Protein AF-A0A1G1ACL1-F1 (afdb_monomer)

Sequence (87 aa):
MHIEKGPFICPECGGTTPGIVELVETDPSVRSVWTDILERIVCAQCGFVVPAQLGERWNGISVDEARREWREVYRDGRRRRKTLLQI

Secondary structure (DSSP, 8-state):
---PPPPP--TTT----EEEEEE----TTS--TTTT--EEEEETTT-BEEEHHHHTTGGG--HHHHHHHIIIIIGGG--B-------

Foldseek 3Di:
DDKDFAQFADLPPRARDWDDKDADDADPVDDALCRPQGIWTQRPPQQWIARSCLRRVIPPHDSVRSNVCCVPGPVVVTDRPPPPPDD
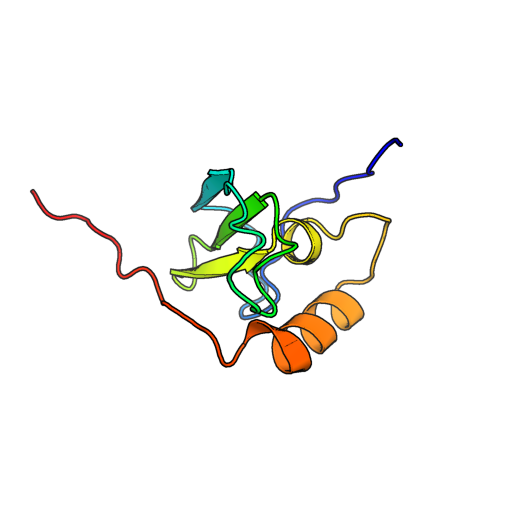
Structure (mmCIF, N/CA/C/O backbone):
data_AF-A0A1G1ACL1-F1
#
_entry.id   AF-A0A1G1ACL1-F1
#
loop_
_atom_site.group_PDB
_atom_site.id
_atom_site.type_symbol
_atom_site.label_atom_id
_atom_site.label_alt_id
_atom_site.label_comp_id
_atom_site.label_asym_id
_atom_site.label_entity_id
_atom_site.label_seq_id
_atom_site.pdbx_PDB_ins_code
_atom_site.Cartn_x
_atom_site.Cartn_y
_atom_site.Cartn_z
_atom_site.occupancy
_atom_site.B_iso_or_equiv
_atom_site.auth_seq_id
_atom_site.auth_comp_id
_atom_site.auth_asym_id
_atom_site.auth_atom_id
_atom_site.pdbx_PDB_model_num
ATOM 1 N N . MET A 1 1 ? 19.191 -1.991 7.187 1.00 51.16 1 MET A N 1
ATOM 2 C CA . MET A 1 1 ? 18.091 -1.013 7.072 1.00 51.16 1 MET A CA 1
ATOM 3 C C . MET A 1 1 ? 16.881 -1.645 7.736 1.00 51.16 1 MET A C 1
ATOM 5 O O . MET A 1 1 ? 16.457 -2.690 7.267 1.00 51.16 1 MET A O 1
ATOM 9 N N . HIS A 1 2 ? 16.423 -1.124 8.875 1.00 64.50 2 HIS A N 1
ATOM 10 C CA . HIS A 1 2 ? 15.213 -1.628 9.531 1.00 64.50 2 HIS A CA 1
ATOM 11 C C . HIS A 1 2 ? 14.032 -0.838 8.972 1.00 64.50 2 HIS A C 1
ATOM 13 O O . HIS A 1 2 ? 14.015 0.381 9.103 1.00 64.50 2 HIS A O 1
ATOM 19 N N . ILE A 1 3 ? 13.104 -1.514 8.297 1.00 71.31 3 ILE A N 1
ATOM 20 C CA . ILE A 1 3 ? 11.862 -0.894 7.835 1.00 71.31 3 ILE A CA 1
ATOM 21 C C . ILE A 1 3 ? 10.815 -1.145 8.916 1.00 71.31 3 ILE A C 1
ATOM 23 O O . ILE A 1 3 ? 10.452 -2.294 9.170 1.00 71.31 3 ILE A O 1
ATOM 27 N N . GLU A 1 4 ? 10.342 -0.083 9.559 1.00 77.62 4 GLU A N 1
ATOM 28 C CA . GLU A 1 4 ? 9.218 -0.171 10.489 1.00 77.62 4 GLU A CA 1
ATOM 29 C C . GLU A 1 4 ? 7.916 -0.276 9.687 1.00 77.62 4 GLU A C 1
ATOM 31 O O . GLU A 1 4 ? 7.572 0.629 8.923 1.00 77.62 4 GLU A O 1
ATOM 36 N N . LYS A 1 5 ? 7.215 -1.408 9.830 1.00 84.94 5 LYS A N 1
ATOM 37 C CA . LYS A 1 5 ? 5.921 -1.665 9.188 1.00 84.94 5 LYS A CA 1
ATOM 38 C C . LYS A 1 5 ? 4.795 -1.347 10.173 1.00 84.94 5 LYS A C 1
ATOM 40 O O . LYS A 1 5 ? 4.736 -1.919 11.260 1.00 84.94 5 LYS A O 1
ATOM 45 N N . GLY A 1 6 ? 3.900 -0.441 9.798 1.00 89.50 6 GLY A N 1
ATOM 46 C CA . GLY A 1 6 ? 2.659 -0.167 10.515 1.00 89.50 6 GLY A CA 1
ATOM 47 C C . GLY A 1 6 ? 1.526 -1.122 10.112 1.00 89.50 6 GLY A C 1
ATOM 48 O O . GLY A 1 6 ? 1.657 -1.902 9.168 1.00 89.50 6 GLY A O 1
ATOM 49 N N . PRO A 1 7 ? 0.371 -1.064 10.802 1.00 92.19 7 PRO A N 1
ATOM 50 C CA . PRO A 1 7 ? -0.775 -1.881 10.428 1.00 92.19 7 PRO A CA 1
ATOM 51 C C . PRO A 1 7 ? -1.307 -1.468 9.053 1.00 92.19 7 PRO A C 1
ATOM 53 O O . PRO A 1 7 ? -1.286 -0.283 8.703 1.00 92.19 7 PRO A O 1
ATOM 56 N N . PHE A 1 8 ? -1.824 -2.436 8.297 1.00 94.69 8 PHE A N 1
ATOM 57 C CA . PHE A 1 8 ? -2.362 -2.193 6.963 1.00 94.69 8 PHE A CA 1
ATOM 58 C C . PHE A 1 8 ? -3.593 -1.273 6.998 1.00 94.69 8 PHE A C 1
ATOM 60 O O . PHE A 1 8 ? -4.565 -1.534 7.709 1.00 94.69 8 PHE A O 1
ATOM 67 N N . ILE A 1 9 ? -3.569 -0.217 6.186 1.00 96.81 9 ILE A N 1
ATOM 68 C CA . ILE A 1 9 ? -4.711 0.639 5.865 1.00 96.81 9 ILE A CA 1
ATOM 69 C C . ILE A 1 9 ? -4.700 0.901 4.362 1.00 96.81 9 ILE A C 1
ATOM 71 O O . ILE A 1 9 ? -3.791 1.526 3.821 1.00 96.81 9 ILE A O 1
ATOM 75 N N . CYS A 1 10 ? -5.747 0.460 3.671 1.00 95.81 10 CYS A N 1
ATOM 76 C CA . CYS A 1 10 ? -5.892 0.669 2.242 1.00 95.81 10 CYS A CA 1
ATOM 77 C C . CYS A 1 10 ? -6.014 2.174 1.922 1.00 95.81 10 CYS A C 1
ATOM 79 O O . CYS A 1 10 ? -6.966 2.816 2.378 1.00 95.81 10 CYS A O 1
ATOM 81 N N . PRO A 1 11 ? -5.135 2.742 1.078 1.00 95.19 11 PRO A N 1
ATOM 82 C CA . PRO A 1 11 ? -5.191 4.153 0.708 1.00 95.19 11 PRO A CA 1
ATOM 83 C C . PRO A 1 11 ? -6.343 4.490 -0.256 1.00 95.19 11 PRO A C 1
ATOM 85 O O . PRO A 1 11 ? -6.644 5.663 -0.448 1.00 95.19 11 PRO A O 1
ATOM 88 N N . GLU A 1 12 ? -7.023 3.495 -0.845 1.00 95.00 12 GLU A N 1
ATOM 89 C CA . GLU A 1 12 ? -8.232 3.740 -1.648 1.00 95.00 12 GLU A CA 1
ATOM 90 C C . GLU A 1 12 ? -9.491 3.833 -0.779 1.00 95.00 12 GLU A C 1
ATOM 92 O O . GLU A 1 12 ? -10.236 4.800 -0.890 1.00 95.00 12 GLU A O 1
ATOM 97 N N . CYS A 1 13 ? -9.763 2.816 0.048 1.00 94.38 13 CYS A N 1
ATOM 98 C CA . CYS A 1 13 ? -11.050 2.689 0.745 1.00 94.38 13 CYS A CA 1
ATOM 99 C C . CYS A 1 13 ? -10.967 2.830 2.271 1.00 94.38 13 CYS A C 1
ATOM 101 O O . CYS A 1 13 ? -11.995 2.771 2.936 1.00 94.38 13 CYS A O 1
ATOM 103 N N . GLY A 1 14 ? -9.766 2.979 2.840 1.00 95.31 14 GLY A N 1
ATOM 104 C CA . GLY A 1 14 ? -9.551 3.002 4.292 1.00 95.31 14 GLY A CA 1
ATOM 105 C C . GLY A 1 14 ? -9.667 1.637 4.975 1.00 95.31 14 GLY A C 1
ATOM 106 O O . GLY A 1 14 ? -9.618 1.563 6.197 1.00 95.31 14 GLY A O 1
ATOM 107 N N . GLY A 1 15 ? -9.823 0.566 4.200 1.00 95.06 15 GLY A N 1
ATOM 108 C CA . GLY A 1 15 ? -9.972 -0.783 4.715 1.00 95.06 15 GLY A CA 1
ATOM 109 C C . GLY A 1 15 ? -8.744 -1.310 5.456 1.00 95.06 15 GLY A C 1
ATOM 110 O O . GLY A 1 15 ? -7.623 -1.087 5.010 1.00 95.06 15 GLY A O 1
ATOM 111 N N . THR A 1 16 ? -8.943 -2.028 6.558 1.00 95.94 16 THR A N 1
ATOM 112 C CA . THR A 1 16 ? -7.862 -2.519 7.435 1.00 95.94 16 THR A CA 1
ATOM 113 C C . THR A 1 16 ? -7.564 -4.004 7.262 1.00 95.94 16 THR A C 1
ATOM 115 O O . THR A 1 16 ? -6.626 -4.519 7.864 1.00 95.94 16 THR A O 1
ATOM 118 N N . THR A 1 17 ? -8.338 -4.708 6.433 1.00 92.88 17 THR A N 1
ATOM 119 C CA . THR A 1 17 ? -8.135 -6.134 6.165 1.00 92.88 17 THR A CA 1
ATOM 120 C C . THR A 1 17 ? -7.230 -6.322 4.942 1.00 92.88 17 THR A C 1
ATOM 122 O O . THR A 1 17 ? -7.676 -6.071 3.810 1.00 92.88 17 THR A O 1
ATOM 125 N N . PRO A 1 18 ? -5.969 -6.759 5.126 1.00 91.44 18 PRO A N 1
ATOM 126 C CA . PRO A 1 18 ? -5.143 -7.185 4.008 1.00 91.44 18 PRO A CA 1
ATOM 127 C C . PRO A 1 18 ? -5.688 -8.503 3.444 1.00 91.44 18 PRO A C 1
ATOM 129 O O . PRO A 1 18 ? -6.204 -9.347 4.174 1.00 91.44 18 PRO A O 1
ATOM 132 N N . GLY A 1 19 ? -5.613 -8.659 2.128 1.00 90.75 19 GLY A N 1
ATOM 133 C CA . GLY A 1 19 ? -5.862 -9.916 1.432 1.00 90.75 19 GLY A CA 1
ATOM 134 C C . GLY A 1 19 ? -4.543 -10.613 1.112 1.00 90.75 19 GLY A C 1
ATOM 135 O O . GLY A 1 19 ? -3.705 -10.816 1.984 1.00 90.75 19 GLY A O 1
ATOM 136 N N . ILE A 1 20 ? -4.354 -10.972 -0.157 1.00 89.62 20 ILE A N 1
ATOM 137 C CA . ILE A 1 20 ? -3.147 -11.658 -0.633 1.00 89.62 20 ILE A CA 1
ATOM 138 C C . ILE A 1 20 ? -1.963 -10.684 -0.626 1.00 89.62 20 ILE A C 1
AT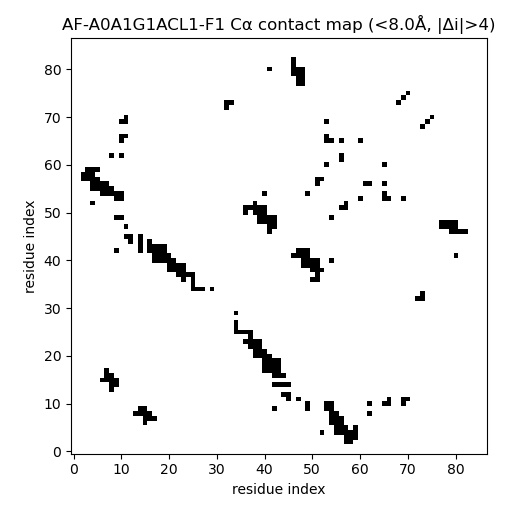OM 140 O O . ILE A 1 20 ? -2.076 -9.582 -1.170 1.00 89.62 20 ILE A O 1
ATOM 144 N N . VAL A 1 21 ? -0.837 -11.115 -0.054 1.00 90.62 21 VAL A N 1
ATOM 145 C CA . VAL A 1 21 ? 0.459 -10.430 -0.140 1.00 90.62 21 VAL A CA 1
ATOM 146 C C . VAL A 1 21 ? 1.311 -11.135 -1.192 1.00 90.62 21 VAL A C 1
ATOM 148 O O . VAL A 1 21 ? 1.445 -12.356 -1.166 1.00 90.62 21 VAL A O 1
ATOM 151 N N . GLU A 1 22 ? 1.869 -10.374 -2.126 1.00 89.12 22 GLU A N 1
ATOM 152 C CA . GLU A 1 22 ? 2.720 -10.871 -3.206 1.00 89.12 22 GLU A CA 1
ATOM 153 C C . GLU A 1 22 ? 4.087 -10.193 -3.142 1.00 89.12 22 GLU A C 1
ATOM 155 O O . GLU A 1 22 ? 4.178 -8.962 -3.176 1.00 89.12 22 GLU A O 1
ATOM 160 N N . LEU A 1 23 ? 5.140 -11.008 -3.098 1.00 87.81 23 LEU A N 1
ATOM 161 C CA . LEU A 1 23 ? 6.503 -10.574 -3.387 1.00 87.81 23 LEU A CA 1
ATOM 162 C C . LEU A 1 23 ? 6.658 -10.459 -4.902 1.00 87.81 23 LEU A C 1
ATOM 164 O O . LEU A 1 23 ? 6.199 -11.328 -5.646 1.00 87.81 23 LEU A O 1
ATOM 168 N N . VAL A 1 24 ? 7.274 -9.377 -5.357 1.00 84.31 24 VAL A N 1
ATOM 169 C CA . VAL A 1 24 ? 7.384 -9.065 -6.779 1.00 84.31 24 VAL A CA 1
ATOM 170 C C . VAL A 1 24 ? 8.847 -9.033 -7.176 1.00 84.31 24 VAL A C 1
ATOM 172 O O . VAL A 1 24 ? 9.629 -8.255 -6.639 1.00 84.31 24 VAL A O 1
ATOM 175 N N . GLU A 1 25 ? 9.196 -9.852 -8.163 1.00 79.38 25 GLU A N 1
ATOM 176 C CA . GLU A 1 25 ? 10.460 -9.718 -8.874 1.00 79.38 25 GLU A CA 1
ATOM 177 C C . GLU A 1 25 ? 10.358 -8.541 -9.843 1.00 79.38 25 GLU A C 1
ATOM 179 O O . GLU A 1 25 ? 9.408 -8.424 -10.626 1.00 79.38 25 GLU A O 1
ATOM 184 N N . THR A 1 26 ? 11.314 -7.628 -9.750 1.00 73.12 26 THR A N 1
ATOM 185 C CA . THR A 1 26 ? 11.317 -6.396 -10.527 1.00 73.12 26 THR A CA 1
ATOM 186 C C . THR A 1 26 ? 12.166 -6.598 -11.776 1.00 73.12 26 THR A C 1
ATOM 188 O O . THR A 1 26 ? 13.325 -6.994 -11.697 1.00 73.12 26 THR A O 1
ATOM 191 N N . ASP A 1 27 ? 11.577 -6.361 -12.952 1.00 78.12 27 ASP A N 1
ATOM 192 C CA . ASP A 1 27 ? 12.318 -6.372 -14.213 1.00 78.12 27 ASP A CA 1
ATOM 193 C C . ASP A 1 27 ? 12.939 -4.982 -14.435 1.00 78.12 27 ASP A C 1
ATOM 195 O O . ASP A 1 27 ? 12.205 -4.026 -14.715 1.00 78.12 27 ASP A O 1
ATOM 199 N N . PRO A 1 28 ? 14.273 -4.838 -14.331 1.00 72.69 28 PRO A N 1
ATOM 200 C CA . PRO A 1 28 ? 14.937 -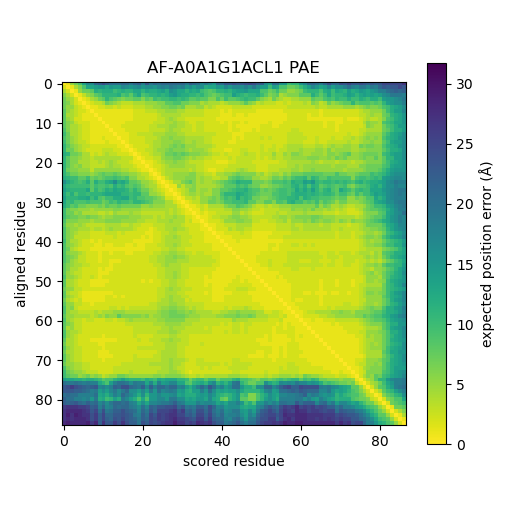3.544 -14.457 1.00 72.69 28 PRO A CA 1
ATOM 201 C C . PRO A 1 28 ? 14.862 -2.962 -15.878 1.00 72.69 28 PRO A C 1
ATOM 203 O O . PRO A 1 28 ? 15.144 -1.778 -16.069 1.00 72.69 28 PRO A O 1
ATOM 206 N N . SER A 1 29 ? 14.487 -3.759 -16.885 1.00 80.44 29 SER A N 1
ATOM 207 C CA . SER A 1 29 ? 14.303 -3.289 -18.262 1.00 80.44 29 SER A CA 1
ATOM 208 C C . SER A 1 29 ? 12.960 -2.578 -18.478 1.00 80.44 29 SER A C 1
ATOM 210 O O . SER A 1 29 ? 12.815 -1.795 -19.423 1.00 80.44 29 SER A O 1
ATOM 212 N N . VAL A 1 30 ? 11.990 -2.779 -17.580 1.00 79.62 30 VAL A N 1
ATOM 213 C CA . VAL A 1 30 ? 10.654 -2.182 -17.664 1.00 79.62 30 VAL A CA 1
ATOM 214 C C . VAL A 1 30 ? 10.582 -0.946 -16.774 1.00 79.62 30 VAL A C 1
ATOM 216 O O . VAL A 1 30 ? 10.636 -1.031 -15.550 1.00 79.62 30 VAL A O 1
ATOM 219 N N . ARG A 1 31 ? 10.379 0.229 -17.380 1.00 78.62 31 ARG A N 1
ATOM 220 C CA . ARG A 1 31 ? 10.112 1.465 -16.630 1.00 78.62 31 ARG A CA 1
ATOM 221 C C . ARG A 1 31 ? 8.631 1.560 -16.280 1.00 78.62 31 ARG A C 1
ATOM 223 O O . ARG A 1 31 ? 7.798 1.848 -17.136 1.00 78.62 31 ARG A O 1
ATOM 230 N N . SER A 1 32 ? 8.309 1.338 -15.012 1.00 83.00 32 SER A N 1
ATOM 231 C CA . SER A 1 32 ? 6.985 1.539 -14.435 1.00 83.00 32 SER A CA 1
ATOM 232 C C . SER A 1 32 ? 7.124 2.195 -13.068 1.00 83.00 32 SER A C 1
ATOM 234 O O . SER A 1 32 ? 8.075 1.922 -12.345 1.00 83.00 32 SER A O 1
ATOM 236 N N . VAL A 1 33 ? 6.123 2.977 -12.655 1.00 84.19 33 VAL A N 1
ATOM 237 C CA . VAL A 1 33 ? 6.007 3.427 -11.254 1.00 84.19 33 VAL A CA 1
ATOM 238 C C . VAL A 1 33 ? 5.926 2.245 -10.275 1.00 84.19 33 VAL A C 1
ATOM 240 O O . VAL A 1 33 ? 6.135 2.407 -9.084 1.00 84.19 33 VAL A O 1
ATOM 243 N N . TRP A 1 34 ? 5.652 1.036 -10.780 1.00 84.69 34 TRP A N 1
ATOM 244 C CA . TRP A 1 34 ? 5.606 -0.204 -10.010 1.00 84.69 34 TRP A CA 1
ATOM 245 C C . TRP A 1 34 ? 6.920 -1.001 -9.995 1.00 84.69 34 TRP A C 1
ATOM 247 O O . TRP A 1 34 ? 6.940 -2.070 -9.381 1.00 84.69 34 TRP A O 1
ATOM 257 N N . THR A 1 35 ? 7.971 -0.539 -10.683 1.00 83.19 35 THR A N 1
ATOM 258 C CA . THR A 1 35 ? 9.245 -1.268 -10.830 1.00 83.19 35 THR A CA 1
ATOM 259 C C . THR A 1 35 ? 10.057 -1.296 -9.538 1.00 83.19 35 THR A C 1
ATOM 261 O O . THR A 1 35 ? 10.795 -2.243 -9.334 1.00 83.19 35 THR A O 1
ATOM 264 N N . ASP A 1 36 ? 9.871 -0.343 -8.626 1.00 83.81 36 ASP A N 1
ATOM 265 C CA . ASP A 1 36 ? 10.577 -0.327 -7.332 1.00 83.81 36 ASP A CA 1
ATOM 266 C C . ASP A 1 36 ? 9.742 -0.936 -6.187 1.00 83.81 36 ASP A C 1
ATOM 268 O O . ASP A 1 36 ? 10.109 -0.875 -5.013 1.00 83.81 36 ASP A O 1
ATOM 272 N N . ILE A 1 37 ? 8.587 -1.534 -6.509 1.00 88.06 37 ILE A N 1
ATOM 273 C CA . ILE A 1 37 ? 7.678 -2.122 -5.520 1.00 88.06 37 ILE A CA 1
ATOM 274 C C . ILE A 1 37 ? 8.046 -3.581 -5.262 1.00 88.06 37 ILE A C 1
ATOM 276 O O . ILE A 1 37 ? 7.744 -4.445 -6.082 1.00 88.06 37 ILE A O 1
ATOM 280 N N . LEU A 1 38 ? 8.614 -3.847 -4.083 1.00 87.94 38 LEU A N 1
ATOM 281 C CA . LEU A 1 38 ? 9.005 -5.192 -3.636 1.00 87.94 38 LEU A CA 1
ATOM 282 C C . LEU A 1 38 ? 7.816 -6.058 -3.195 1.00 87.94 38 LEU A C 1
ATOM 284 O O . LEU A 1 38 ? 7.781 -7.258 -3.452 1.00 87.94 38 LEU A O 1
ATOM 288 N N . GLU A 1 39 ? 6.838 -5.447 -2.524 1.00 91.31 39 GLU A N 1
ATOM 289 C CA . GLU A 1 39 ? 5.684 -6.135 -1.941 1.00 91.31 39 GLU A CA 1
ATOM 290 C C . GLU A 1 39 ? 4.383 -5.438 -2.357 1.00 91.31 39 GLU A C 1
ATOM 292 O O . GLU A 1 39 ? 4.262 -4.206 -2.314 1.00 91.31 39 GLU A O 1
ATOM 297 N N . ARG A 1 40 ? 3.381 -6.228 -2.748 1.00 92.12 40 ARG A N 1
ATOM 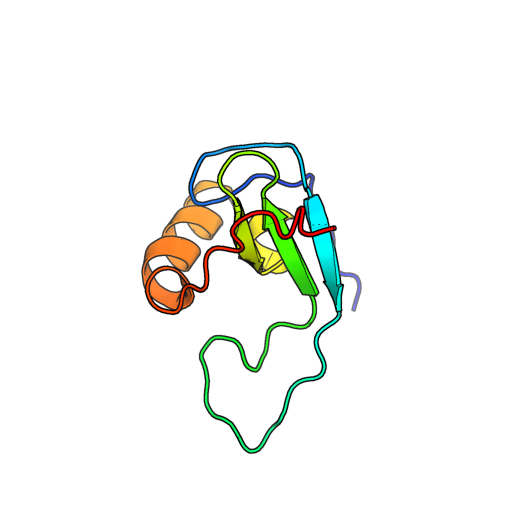298 C CA . ARG A 1 40 ? 2.032 -5.767 -3.101 1.00 92.12 40 ARG A CA 1
ATOM 299 C C . ARG A 1 40 ? 0.999 -6.474 -2.237 1.00 92.12 40 ARG A C 1
ATOM 301 O O . ARG A 1 40 ? 1.118 -7.662 -1.971 1.00 92.12 40 ARG A O 1
ATOM 308 N N . ILE A 1 41 ? -0.041 -5.754 -1.838 1.00 93.19 41 ILE A N 1
ATOM 309 C CA . ILE A 1 41 ? -1.132 -6.266 -1.010 1.00 93.19 41 ILE A CA 1
ATOM 310 C C . ILE A 1 41 ? -2.445 -6.029 -1.743 1.00 93.19 41 ILE A C 1
ATOM 312 O O . ILE A 1 41 ? -2.788 -4.896 -2.084 1.00 93.19 41 ILE A O 1
ATOM 316 N N . VAL A 1 42 ? -3.215 -7.087 -1.969 1.00 93.38 42 VAL A N 1
ATOM 317 C CA . VAL A 1 42 ? -4.596 -6.962 -2.438 1.00 93.38 42 VAL A CA 1
ATOM 318 C C . VAL A 1 42 ? -5.465 -6.581 -1.247 1.00 93.38 42 VAL A C 1
ATOM 320 O O . VAL A 1 42 ? -5.552 -7.335 -0.286 1.00 93.38 42 VAL A O 1
ATOM 323 N N . CYS A 1 43 ? -6.141 -5.436 -1.284 1.00 93.50 43 CYS A N 1
ATOM 324 C CA . CYS A 1 43 ? -7.111 -5.095 -0.246 1.00 93.50 43 CYS A CA 1
ATOM 325 C C . CYS A 1 43 ? -8.316 -6.044 -0.319 1.00 93.50 43 CYS A C 1
ATOM 327 O O . CYS A 1 43 ? -8.997 -6.091 -1.346 1.00 93.50 43 CYS A O 1
ATOM 329 N N . ALA A 1 44 ? -8.631 -6.739 0.777 1.00 93.00 44 ALA A N 1
ATOM 330 C CA . ALA A 1 44 ? -9.757 -7.674 0.820 1.00 93.00 44 ALA A CA 1
ATOM 331 C C . ALA A 1 44 ? -11.126 -6.981 0.662 1.00 93.00 44 ALA A C 1
ATOM 333 O O . ALA A 1 44 ? -12.092 -7.615 0.252 1.00 93.00 44 ALA A O 1
ATOM 334 N N . GLN A 1 45 ? -11.214 -5.677 0.954 1.00 93.19 45 GLN A N 1
ATOM 335 C CA . GLN A 1 45 ? -12.470 -4.920 0.898 1.00 93.19 45 GLN A CA 1
ATOM 336 C C . GLN A 1 45 ? -12.772 -4.325 -0.482 1.00 93.19 45 GLN A C 1
ATOM 338 O O . GLN A 1 45 ? -13.920 -4.341 -0.910 1.00 93.19 45 GLN A O 1
ATOM 343 N N . CYS A 1 46 ? -11.775 -3.775 -1.183 1.00 92.31 46 CYS A N 1
ATOM 344 C CA . CYS A 1 46 ? -11.995 -3.110 -2.478 1.00 92.31 46 CYS A CA 1
ATOM 345 C C . CYS A 1 46 ? -11.330 -3.815 -3.672 1.00 92.31 46 CYS A C 1
ATOM 347 O O . CYS A 1 46 ? 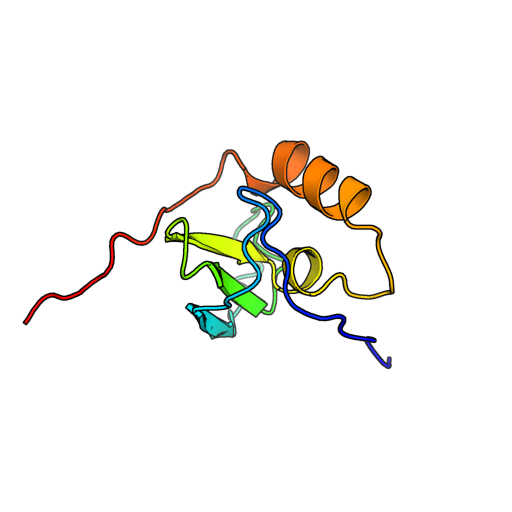-11.530 -3.395 -4.813 1.00 92.31 46 CYS A O 1
ATOM 349 N N . GLY A 1 47 ? -10.538 -4.866 -3.435 1.00 90.75 47 GLY A N 1
ATOM 350 C CA . GLY A 1 47 ? -9.863 -5.654 -4.474 1.00 90.75 47 GLY A CA 1
ATOM 351 C C . GLY A 1 47 ? -8.719 -4.928 -5.190 1.00 90.75 47 GLY A C 1
ATOM 352 O O . GLY A 1 47 ? -8.182 -5.430 -6.182 1.00 90.75 47 GLY A O 1
ATOM 353 N N . PHE A 1 48 ? -8.345 -3.733 -4.728 1.00 91.50 48 PHE A N 1
ATOM 354 C CA . PHE A 1 48 ? -7.215 -3.004 -5.287 1.00 91.50 48 PHE A CA 1
ATOM 355 C C . PHE A 1 48 ? -5.890 -3.580 -4.807 1.00 91.50 48 PHE A C 1
ATOM 357 O O . PHE A 1 48 ? -5.718 -3.863 -3.624 1.00 91.50 48 PHE A O 1
ATOM 364 N N . VAL A 1 49 ? -4.955 -3.706 -5.745 1.00 92.56 49 VAL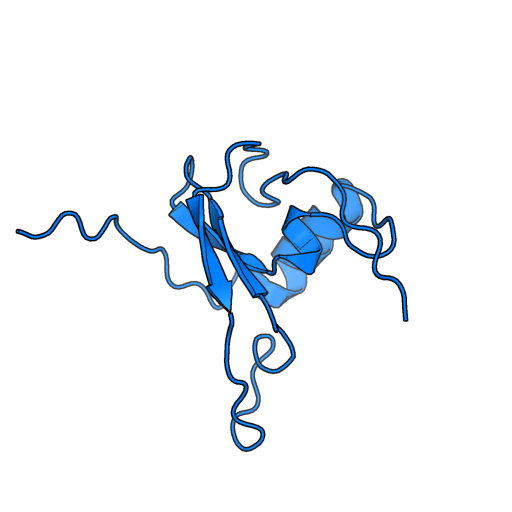 A N 1
ATOM 365 C CA . VAL A 1 49 ? -3.558 -4.028 -5.464 1.00 92.56 49 VAL A CA 1
ATOM 366 C C . VAL A 1 49 ? -2.862 -2.748 -5.026 1.00 92.56 49 VAL A C 1
ATOM 368 O O . VAL A 1 49 ? -2.830 -1.780 -5.781 1.00 92.56 49 VAL A O 1
ATOM 371 N N . VAL A 1 50 ? -2.338 -2.735 -3.810 1.00 93.25 50 VAL A N 1
ATOM 372 C CA . VAL A 1 50 ? -1.702 -1.583 -3.169 1.00 93.25 50 VAL A CA 1
ATOM 373 C C . VAL A 1 50 ? -0.232 -1.923 -2.915 1.00 93.25 50 VAL A C 1
ATOM 375 O O . VAL A 1 50 ? 0.045 -3.041 -2.481 1.00 93.25 50 VAL A O 1
ATOM 378 N N . PRO A 1 51 ? 0.725 -1.009 -3.143 1.00 94.06 51 PRO A N 1
ATOM 379 C CA . PRO A 1 51 ? 2.086 -1.192 -2.650 1.00 94.06 51 PRO A CA 1
ATOM 380 C C . PRO A 1 51 ? 2.095 -1.396 -1.130 1.00 94.06 51 PRO A C 1
ATOM 382 O O . PRO A 1 51 ? 1.500 -0.594 -0.405 1.00 94.06 51 PRO A O 1
ATO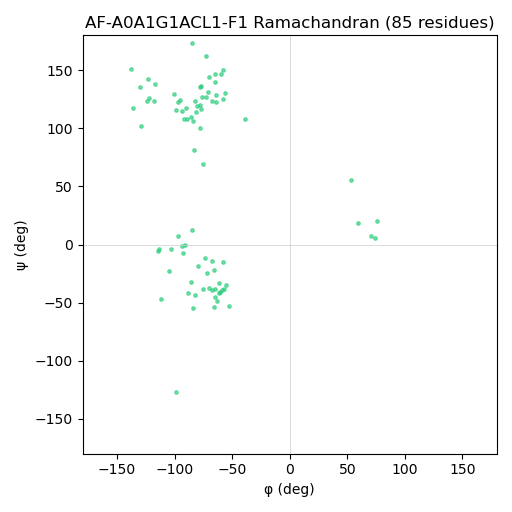M 385 N N . ALA A 1 52 ? 2.780 -2.426 -0.632 1.00 94.00 52 ALA A N 1
ATOM 386 C CA . ALA A 1 52 ? 2.845 -2.694 0.806 1.00 94.00 52 ALA A CA 1
ATOM 387 C C . ALA A 1 52 ? 3.394 -1.488 1.576 1.00 94.00 52 ALA A C 1
ATOM 389 O O . ALA A 1 52 ? 2.830 -1.124 2.598 1.00 94.00 52 ALA A O 1
ATOM 390 N N . GLN A 1 53 ? 4.381 -0.780 1.016 1.00 93.44 53 GLN A N 1
ATOM 391 C CA . GLN A 1 53 ? 4.925 0.439 1.620 1.00 93.44 53 GLN A CA 1
ATOM 392 C C . GLN A 1 53 ? 3.885 1.527 1.911 1.00 93.44 53 GLN A C 1
ATOM 394 O O . GLN A 1 53 ? 3.975 2.193 2.939 1.00 93.44 53 GLN A O 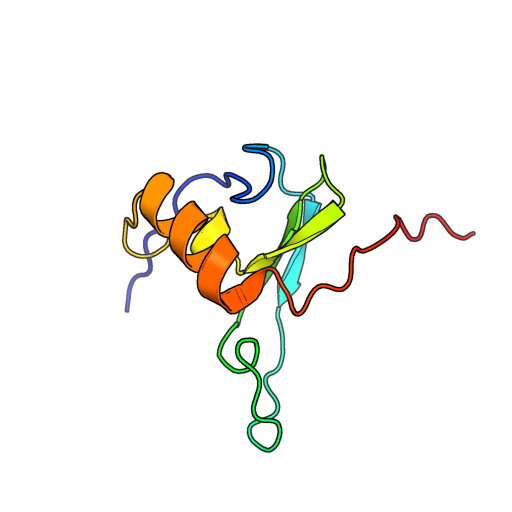1
ATOM 399 N N . LEU A 1 54 ? 2.861 1.666 1.061 1.00 94.94 54 LEU A N 1
ATOM 400 C CA . LEU A 1 54 ? 1.771 2.615 1.290 1.00 94.94 54 LEU A CA 1
ATOM 401 C C . LEU A 1 54 ? 0.720 2.044 2.238 1.00 94.94 54 LEU A C 1
ATOM 403 O O . LEU A 1 54 ? 0.253 2.741 3.134 1.00 94.94 54 LEU A O 1
ATOM 407 N N . GLY A 1 55 ? 0.345 0.776 2.046 1.00 94.69 55 GLY A N 1
ATOM 408 C CA . GLY A 1 55 ? -0.671 0.122 2.869 1.00 94.69 55 GLY A CA 1
ATOM 409 C C . GLY A 1 55 ? -0.237 -0.019 4.327 1.00 94.69 55 GLY A C 1
ATOM 410 O O . GLY A 1 55 ? -0.994 0.290 5.239 1.00 94.69 55 GLY A O 1
ATOM 411 N N . GLU A 1 56 ? 0.995 -0.451 4.550 1.00 95.31 56 GLU A N 1
ATOM 412 C CA . GLU A 1 56 ? 1.604 -0.649 5.866 1.00 95.31 56 GLU A CA 1
ATOM 413 C C . GLU A 1 56 ? 2.340 0.599 6.364 1.00 95.31 56 GLU A C 1
ATOM 415 O O . GLU A 1 56 ? 2.864 0.586 7.470 1.00 95.31 56 GLU A O 1
ATOM 420 N N . ARG A 1 57 ? 2.371 1.692 5.590 1.00 94.44 57 ARG A N 1
ATOM 421 C CA . ARG A 1 57 ? 2.993 2.968 5.983 1.00 94.44 57 ARG A CA 1
ATOM 422 C C . ARG A 1 57 ? 4.442 2.809 6.450 1.00 94.44 57 ARG A C 1
ATOM 424 O O . ARG A 1 57 ? 4.808 3.187 7.565 1.00 94.44 57 ARG A O 1
ATOM 431 N N . TRP A 1 58 ? 5.258 2.209 5.592 1.00 92.75 58 TRP A N 1
ATOM 432 C CA . TRP A 1 58 ? 6.677 2.007 5.873 1.00 92.75 58 TRP A CA 1
ATOM 433 C C . TRP A 1 58 ? 7.377 3.338 6.145 1.00 92.75 58 TRP A C 1
ATOM 435 O O . TRP A 1 58 ? 6.979 4.378 5.624 1.00 92.75 58 TRP A O 1
ATOM 445 N N . ASN A 1 59 ? 8.426 3.299 6.968 1.00 88.62 59 ASN A N 1
ATOM 446 C CA . ASN A 1 59 ? 9.177 4.486 7.400 1.00 88.62 59 ASN A CA 1
ATOM 447 C C . ASN A 1 59 ? 8.319 5.532 8.142 1.00 88.62 59 ASN A C 1
ATOM 449 O O . ASN A 1 59 ? 8.714 6.691 8.245 1.00 88.62 59 ASN A O 1
ATOM 453 N N . GLY A 1 60 ? 7.148 5.136 8.652 1.00 88.69 60 GLY A N 1
ATOM 454 C CA . GLY A 1 60 ? 6.294 5.998 9.464 1.00 88.69 60 GLY A CA 1
ATOM 455 C C . GLY A 1 60 ? 5.507 7.054 8.684 1.00 88.69 60 GLY A C 1
ATOM 456 O O . GLY A 1 60 ? 5.068 8.031 9.292 1.00 88.69 60 GLY A O 1
ATOM 457 N N . ILE A 1 61 ? 5.303 6.885 7.369 1.00 93.81 61 ILE A N 1
ATOM 458 C CA . ILE A 1 61 ? 4.484 7.827 6.588 1.00 93.81 61 ILE A CA 1
ATOM 459 C C . ILE A 1 61 ? 3.049 7.908 7.129 1.00 93.81 61 ILE A C 1
ATOM 461 O O . ILE A 1 61 ? 2.463 6.933 7.614 1.00 93.81 61 ILE A O 1
ATOM 465 N N . SER A 1 62 ? 2.446 9.090 7.040 1.00 94.69 62 SER A N 1
ATOM 466 C CA . SER A 1 62 ? 1.076 9.282 7.527 1.00 94.69 62 SER A CA 1
ATOM 467 C C . SER A 1 62 ? 0.037 8.611 6.615 1.00 94.69 62 SER A C 1
ATOM 469 O O . SER A 1 62 ? 0.290 8.314 5.448 1.00 94.69 62 SER A O 1
ATOM 471 N N . VAL A 1 63 ? -1.181 8.398 7.129 1.00 94.06 63 VAL A N 1
ATOM 472 C CA . VAL A 1 63 ? -2.299 7.884 6.310 1.00 94.06 63 VAL A CA 1
ATOM 473 C C . VAL A 1 63 ? -2.613 8.834 5.153 1.00 94.06 63 VAL A C 1
ATOM 475 O O . VAL A 1 63 ? -2.873 8.382 4.039 1.00 94.06 63 VAL A O 1
ATOM 478 N N . ASP A 1 64 ? -2.590 10.143 5.399 1.00 95.81 64 ASP A N 1
ATOM 479 C CA . ASP A 1 64 ? -2.896 11.148 4.381 1.00 95.81 64 ASP A CA 1
ATOM 480 C C . ASP A 1 64 ? -1.813 11.232 3.308 1.00 95.81 64 ASP A C 1
ATOM 482 O O . ASP A 1 64 ? -2.126 11.359 2.124 1.00 95.81 64 ASP A O 1
ATOM 486 N N . GLU A 1 65 ? -0.550 11.082 3.701 1.00 96.19 65 GLU A N 1
ATOM 487 C CA . GLU A 1 65 ? 0.576 10.975 2.776 1.00 96.19 65 GLU A CA 1
ATOM 488 C C . GLU A 1 65 ? 0.465 9.729 1.896 1.00 96.19 65 GLU A C 1
ATOM 490 O O . GLU A 1 65 ? 0.479 9.856 0.672 1.00 96.19 65 GLU A O 1
ATOM 495 N N . ALA A 1 66 ? 0.208 8.559 2.490 1.00 95.69 66 ALA A N 1
ATOM 496 C CA . ALA A 1 66 ? -0.005 7.322 1.740 1.00 95.69 66 ALA A CA 1
ATOM 497 C C . ALA A 1 66 ? -1.189 7.429 0.760 1.00 95.69 66 ALA A C 1
ATOM 499 O O . ALA A 1 66 ? -1.121 6.948 -0.372 1.00 95.69 66 ALA A O 1
ATOM 500 N N . ARG A 1 67 ? -2.282 8.092 1.162 1.00 95.75 67 ARG A N 1
ATOM 501 C CA . ARG A 1 67 ? -3.450 8.358 0.300 1.00 95.75 67 ARG A CA 1
ATOM 502 C C . ARG A 1 67 ? -3.144 9.327 -0.832 1.00 95.75 67 ARG A C 1
ATOM 504 O O . ARG A 1 67 ? -3.694 9.179 -1.926 1.00 95.75 67 ARG A O 1
ATOM 511 N N . ARG A 1 68 ? -2.343 10.358 -0.572 1.00 95.88 68 ARG A N 1
ATOM 512 C CA . ARG A 1 68 ? -1.928 11.330 -1.586 1.00 95.88 68 ARG A CA 1
ATOM 513 C C . ARG A 1 68 ? -1.057 10.647 -2.633 1.00 95.88 68 ARG A C 1
ATOM 515 O O . ARG A 1 68 ? -1.437 10.646 -3.799 1.00 95.88 68 ARG A O 1
ATOM 522 N N . GLU A 1 69 ? 0.007 9.974 -2.205 1.00 94.62 69 GLU A N 1
ATOM 523 C CA . GLU A 1 69 ? 0.927 9.280 -3.110 1.00 94.62 69 GLU A CA 1
ATOM 524 C C . GLU A 1 69 ? 0.217 8.183 -3.908 1.00 94.62 69 GLU A C 1
ATOM 526 O O . GLU A 1 69 ? 0.385 8.073 -5.121 1.00 94.62 69 GLU A O 1
ATOM 531 N N . TRP A 1 70 ? -0.670 7.422 -3.260 1.00 94.50 70 TRP A N 1
ATOM 532 C CA . TRP A 1 70 ? -1.527 6.468 -3.952 1.00 94.50 70 TRP A CA 1
ATOM 533 C C . TRP A 1 70 ? -2.287 7.114 -5.108 1.00 94.50 70 TRP A C 1
ATOM 535 O O . TRP A 1 70 ? -2.214 6.607 -6.225 1.00 94.50 70 TRP A O 1
ATOM 545 N N . ARG A 1 71 ? -2.997 8.221 -4.848 1.00 93.19 71 ARG A N 1
ATOM 546 C CA . ARG A 1 71 ? -3.819 8.919 -5.847 1.00 93.19 71 ARG A CA 1
ATOM 547 C C . ARG A 1 71 ? -2.998 9.511 -6.985 1.00 93.19 71 ARG A C 1
ATOM 549 O O . ARG A 1 71 ? -3.473 9.473 -8.113 1.00 93.19 71 ARG A O 1
ATOM 556 N N . GLU A 1 72 ? -1.823 10.046 -6.684 1.00 93.00 72 GLU A N 1
ATOM 557 C CA . GLU A 1 72 ? -1.000 10.792 -7.640 1.00 93.00 72 GLU A CA 1
ATOM 558 C C . GLU A 1 72 ? -0.092 9.889 -8.484 1.00 93.00 72 GLU A C 1
ATOM 560 O O . GLU A 1 72 ? 0.151 10.195 -9.647 1.00 93.00 72 GLU A O 1
ATOM 565 N N . VAL A 1 73 ? 0.387 8.771 -7.927 1.00 90.88 73 VAL A N 1
ATOM 566 C CA . VAL A 1 73 ? 1.434 7.950 -8.558 1.00 90.88 73 VAL A CA 1
ATOM 567 C C . VAL A 1 73 ? 0.910 6.590 -9.015 1.00 90.88 73 VAL A C 1
ATOM 569 O O . VAL A 1 73 ? 1.158 6.167 -10.142 1.00 90.88 73 VAL A O 1
ATOM 572 N N . TYR A 1 74 ? 0.167 5.882 -8.162 1.00 89.25 74 TYR A N 1
ATOM 573 C CA . TYR A 1 74 ? -0.123 4.456 -8.377 1.00 89.25 74 TYR A CA 1
ATOM 574 C C . TYR A 1 74 ? -1.551 4.173 -8.855 1.00 89.25 74 TYR A C 1
ATOM 576 O O . TYR A 1 74 ? -1.814 3.122 -9.451 1.00 89.25 74 TYR A O 1
ATOM 584 N N . ARG A 1 75 ? -2.491 5.091 -8.598 1.00 85.31 75 ARG A N 1
ATOM 585 C CA . ARG A 1 75 ? -3.932 4.887 -8.797 1.00 85.31 75 ARG A CA 1
ATOM 586 C C . ARG A 1 75 ? -4.324 4.607 -10.247 1.00 85.31 75 ARG A C 1
ATOM 588 O O . ARG A 1 75 ? -5.257 3.841 -10.483 1.00 85.31 75 ARG A O 1
ATOM 595 N N . ASP A 1 76 ? -3.631 5.176 -11.216 1.00 75.81 76 ASP A N 1
ATOM 596 C 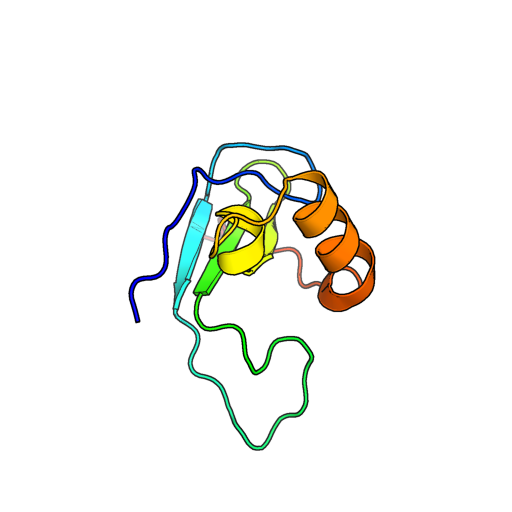CA . ASP A 1 76 ? -4.070 5.083 -12.613 1.00 75.81 76 ASP A CA 1
ATOM 597 C C . ASP A 1 76 ? -3.450 3.896 -13.369 1.00 75.81 76 ASP A C 1
ATOM 599 O O . ASP A 1 76 ? -3.923 3.525 -14.439 1.00 75.81 76 ASP A O 1
ATOM 603 N N . GLY A 1 77 ? -2.489 3.181 -12.772 1.00 63.72 77 GLY A N 1
ATOM 604 C CA . GLY A 1 77 ? -1.892 1.968 -13.355 1.00 63.72 77 GLY A CA 1
ATOM 605 C C . GLY A 1 77 ? -2.662 0.661 -13.094 1.00 63.72 77 GLY A C 1
ATOM 606 O O . GLY A 1 77 ? -2.097 -0.425 -13.235 1.00 63.72 77 GLY A O 1
ATOM 607 N N . ARG A 1 78 ? -3.911 0.719 -12.610 1.00 60.34 78 ARG A N 1
ATOM 608 C CA . ARG A 1 78 ? -4.498 -0.372 -11.805 1.00 60.34 78 ARG A CA 1
ATOM 609 C C . ARG A 1 78 ? -5.078 -1.545 -12.602 1.00 60.34 78 ARG A C 1
ATOM 611 O O . ARG A 1 78 ? -6.080 -1.423 -13.301 1.00 60.34 78 ARG A O 1
ATOM 618 N N . ARG A 1 79 ? -4.561 -2.743 -12.294 1.00 59.69 79 ARG A N 1
ATOM 619 C CA . ARG A 1 79 ? -5.313 -4.009 -12.335 1.00 59.69 79 ARG A CA 1
ATOM 620 C C . ARG A 1 79 ? -6.116 -4.125 -11.031 1.00 59.69 79 ARG A C 1
ATOM 622 O O . ARG A 1 79 ? -5.527 -4.262 -9.962 1.00 59.69 79 ARG A O 1
ATOM 629 N N . ARG A 1 80 ? -7.453 -4.082 -11.079 1.00 60.31 80 ARG A N 1
ATOM 630 C CA . ARG A 1 80 ? -8.263 -4.656 -9.986 1.00 60.31 80 ARG A CA 1
ATOM 631 C C . ARG A 1 80 ? -8.166 -6.165 -10.111 1.00 60.31 80 ARG A C 1
ATOM 633 O O . ARG A 1 80 ? -8.474 -6.695 -11.181 1.00 60.31 80 ARG A O 1
ATOM 640 N N . ARG A 1 81 ? -7.793 -6.865 -9.042 1.00 61.31 81 ARG A N 1
ATOM 641 C CA . ARG A 1 81 ? -7.988 -8.313 -9.032 1.00 61.31 81 ARG A CA 1
ATOM 642 C C . ARG A 1 81 ? -9.467 -8.525 -8.740 1.00 61.31 81 ARG A C 1
ATOM 644 O O . ARG A 1 81 ? -9.906 -8.386 -7.603 1.00 61.31 81 ARG A O 1
ATOM 651 N N . LYS A 1 82 ? -10.263 -8.799 -9.780 1.00 50.69 82 LYS A N 1
ATOM 652 C CA . LYS A 1 82 ? -11.514 -9.527 -9.551 1.00 50.69 82 LYS A CA 1
ATOM 653 C C . LYS A 1 82 ? -11.079 -10.827 -8.898 1.00 50.69 82 LYS A C 1
ATOM 655 O O . LYS A 1 82 ? -10.178 -11.475 -9.426 1.00 50.69 82 LYS A O 1
ATOM 660 N N . THR A 1 83 ? -11.632 -11.131 -7.734 1.00 45.94 83 THR A N 1
ATOM 661 C CA . THR A 1 83 ? -11.451 -12.403 -7.045 1.00 45.94 83 THR A CA 1
ATOM 662 C C . THR A 1 83 ? -11.450 -13.516 -8.091 1.00 45.94 83 THR A C 1
ATOM 664 O O . THR A 1 83 ? -12.487 -13.782 -8.695 1.00 45.94 83 THR A O 1
ATOM 667 N N . LEU A 1 84 ? -10.290 -14.123 -8.361 1.00 48.72 84 LEU A N 1
ATOM 668 C CA . LEU A 1 84 ? -10.225 -15.395 -9.076 1.00 48.72 84 LEU A CA 1
ATOM 669 C C . LEU A 1 84 ? -10.664 -16.461 -8.071 1.00 48.72 84 LEU A C 1
ATOM 671 O O . LEU A 1 84 ? -9.872 -17.240 -7.565 1.00 48.72 84 LEU A O 1
ATOM 675 N N . LEU A 1 85 ? -11.952 -16.424 -7.738 1.00 45.81 85 LEU A N 1
ATOM 676 C CA . LEU A 1 85 ? -12.722 -17.619 -7.455 1.00 45.81 85 LEU A CA 1
ATOM 677 C C . LEU A 1 85 ? -13.140 -18.122 -8.836 1.00 45.81 85 LEU A C 1
ATOM 679 O O . LEU A 1 85 ? -14.217 -17.803 -9.334 1.00 45.81 85 LEU A O 1
ATOM 683 N N . GLN A 1 86 ? -12.230 -18.818 -9.507 1.00 38.66 86 GLN A N 1
ATOM 684 C CA . GLN A 1 86 ? -12.593 -19.674 -10.622 1.00 38.66 86 GLN A CA 1
ATOM 685 C C . GLN A 1 86 ? -11.974 -21.048 -10.389 1.00 38.66 86 GLN A C 1
ATOM 687 O O . GLN A 1 86 ? -10.797 -21.243 -10.669 1.00 38.66 86 GLN A O 1
ATOM 692 N N . ILE A 1 87 ? -12.881 -21.929 -9.943 1.00 38.06 87 ILE A N 1
ATOM 693 C CA . ILE A 1 87 ? -12.937 -23.389 -10.107 1.00 38.06 87 ILE A CA 1
ATOM 694 C C . ILE A 1 87 ? -11.992 -24.196 -9.214 1.00 38.06 87 ILE A C 1
ATOM 696 O O . ILE A 1 87 ? -10.761 -24.113 -9.389 1.00 38.06 87 ILE A O 1
#

Radius of gyration: 12.79 Å; Cα contacts (8 Å, |Δi|>4): 147; chains: 1; bounding box: 31×35×29 Å

Solvent-accessible surface area (backbone atoms only — not comparable to full-atom values): 5233 Å² total; per-residue (Å²): 136,88,76,53,72,47,76,49,34,35,56,87,79,66,42,62,52,76,48,60,74,41,81,48,89,60,56,89,88,54,92,50,93,65,42,84,47,54,40,35,30,26,30,63,80,80,29,42,66,37,50,34,57,47,24,18,23,40,79,69,50,48,73,67,55,29,28,48,49,37,64,77,66,54,56,84,77,65,65,64,54,70,78,84,84,72,134

pLDDT: mean 84.32, std 14.77, range [38.06, 96.81]

Mean predicted aligned error: 6.47 Å